Protein AF-A0A9P6NBK7-F1 (afdb_monomer_lite)

InterPro domains:
  IPR005341 Mitochondrial import inner membrane translocase subunit Tim16 [PTHR12388] (5-121)
  IPR036869 Chaperone J-domain superfamily [G3DSA:1.10.287.110] (55-122)

pLDDT: mean 79.28, std 14.17, range [44.91, 95.94]

Secondary structure (DSSP, 8-state):
--HHHHHHHHHHHHHHHHHHHHHHHHHHHHHHHHHHHHGGGS-HHHHHHHHHHT--HHHHHHHHT-----GGG-TTSHHHHHHHHHHHHHHHHHHHHHTTS-HHHHHHHHHHHHHHHHHHHHHS--

Structure (mmCIF, N/CA/C/O backbone):
data_AF-A0A9P6NBK7-F1
#
_entry.id   AF-A0A9P6NBK7-F1
#
loop_
_atom_site.group_PDB
_atom_site.id
_atom_site.type_symbol
_atom_site.label_atom_id
_atom_site.label_alt_id
_atom_site.label_comp_id
_atom_site.label_asym_id
_atom_site.label_entity_id
_atom_site.label_seq_id
_atom_site.pdbx_PDB_ins_code
_atom_site.Cartn_x
_atom_site.Cartn_y
_atom_site.Cartn_z
_atom_site.occupancy
_atom_site.B_iso_or_equiv
_atom_site.auth_seq_id
_atom_site.auth_comp_id
_atom_site.auth_asym_id
_atom_site.auth_atom_id
_atom_site.pdbx_PDB_model_num
ATOM 1 N N . GLN A 1 1 ? 7.220 -49.229 -24.534 1.00 53.00 1 GLN A N 1
ATOM 2 C CA . GLN A 1 1 ? 6.200 -48.485 -23.762 1.00 53.00 1 GLN A CA 1
ATOM 3 C C . GLN A 1 1 ? 5.705 -47.338 -24.637 1.00 53.00 1 GLN A C 1
ATOM 5 O O . GLN A 1 1 ? 6.528 -46.605 -25.165 1.00 53.00 1 GLN A O 1
ATOM 10 N N . SER A 1 2 ? 4.406 -47.259 -24.930 1.00 59.78 2 SER A N 1
ATOM 11 C CA . SER A 1 2 ? 3.874 -46.389 -25.989 1.00 59.78 2 SER A CA 1
ATOM 12 C C . SER A 1 2 ? 3.741 -44.923 -25.538 1.00 59.78 2 SER A C 1
ATOM 14 O O . SER A 1 2 ? 2.836 -44.597 -24.767 1.00 59.78 2 SER A O 1
ATOM 16 N N . LEU A 1 3 ? 4.593 -44.048 -26.086 1.00 71.25 3 LEU A N 1
ATOM 17 C CA . LEU A 1 3 ? 4.548 -42.573 -26.032 1.00 71.25 3 LEU A CA 1
ATOM 18 C C . LEU A 1 3 ? 3.145 -41.921 -26.010 1.00 71.25 3 LEU A C 1
ATOM 20 O O . LEU A 1 3 ? 2.929 -41.059 -25.157 1.00 71.25 3 LEU A O 1
ATOM 24 N N . PRO A 1 4 ? 2.164 -42.315 -26.853 1.00 75.31 4 PRO A N 1
ATOM 25 C CA . PRO A 1 4 ? 0.837 -41.683 -26.852 1.00 75.31 4 PRO A CA 1
ATOM 26 C C . PRO A 1 4 ? 0.099 -41.780 -25.509 1.00 75.31 4 PRO A C 1
ATOM 28 O O . PRO A 1 4 ? -0.651 -40.876 -25.146 1.00 75.31 4 PRO A O 1
ATOM 31 N N . ARG A 1 5 ? 0.350 -42.838 -24.728 1.00 75.69 5 ARG A N 1
ATOM 32 C CA . ARG A 1 5 ? -0.310 -43.052 -23.433 1.00 75.69 5 ARG A CA 1
ATOM 33 C C . ARG A 1 5 ? 0.210 -42.083 -22.369 1.00 75.69 5 ARG A C 1
ATOM 35 O O . ARG A 1 5 ? -0.578 -41.536 -21.607 1.00 75.69 5 ARG A O 1
ATOM 42 N N . ILE A 1 6 ? 1.512 -41.801 -22.392 1.00 79.25 6 ILE A N 1
ATOM 43 C CA . ILE A 1 6 ? 2.166 -40.853 -21.478 1.00 79.25 6 ILE A CA 1
ATOM 44 C C . ILE A 1 6 ? 1.689 -39.425 -21.770 1.00 79.25 6 ILE A C 1
ATOM 46 O O . ILE A 1 6 ? 1.333 -38.696 -20.849 1.00 79.25 6 ILE A O 1
ATOM 50 N N . ILE A 1 7 ? 1.591 -39.050 -23.050 1.00 81.56 7 ILE A N 1
ATOM 51 C CA . ILE A 1 7 ? 1.114 -37.721 -23.462 1.00 81.56 7 ILE A CA 1
ATOM 52 C C . ILE A 1 7 ? -0.332 -37.497 -23.004 1.00 81.56 7 ILE A C 1
ATOM 54 O O . ILE A 1 7 ? -0.628 -36.469 -22.397 1.00 81.56 7 ILE A O 1
ATOM 58 N N . SER A 1 8 ? -1.221 -38.477 -23.207 1.00 83.12 8 SER A N 1
ATOM 59 C CA . SER A 1 8 ? -2.608 -38.367 -22.729 1.00 83.12 8 SER A CA 1
ATOM 60 C C . SER A 1 8 ? -2.706 -38.207 -21.208 1.00 83.12 8 SER A C 1
ATOM 62 O O . SER A 1 8 ? -3.563 -37.477 -20.717 1.00 83.12 8 SER A O 1
ATOM 64 N N . GLN A 1 9 ? -1.791 -38.829 -20.462 1.00 76.56 9 GLN A N 1
ATOM 65 C CA . GLN A 1 9 ? -1.759 -38.767 -19.003 1.00 76.56 9 GLN A CA 1
ATOM 66 C C . GLN A 1 9 ? -1.322 -37.387 -18.502 1.00 76.56 9 GLN A C 1
ATOM 68 O O . GLN A 1 9 ? -1.943 -36.841 -17.594 1.00 76.56 9 GLN A O 1
ATOM 73 N N . VAL A 1 10 ? -0.302 -36.793 -19.128 1.00 83.81 10 VAL A N 1
ATOM 74 C CA . VAL A 1 10 ? 0.195 -35.452 -18.781 1.00 83.81 10 VAL A CA 1
ATOM 75 C C . VAL A 1 10 ? -0.845 -34.377 -19.092 1.00 83.81 10 VAL A C 1
ATOM 77 O O . VAL A 1 10 ? -1.057 -33.478 -18.282 1.00 83.81 10 VAL A O 1
ATOM 80 N N . VAL A 1 11 ? -1.543 -34.485 -20.224 1.00 85.44 11 VAL A N 1
ATOM 81 C CA . VAL A 1 11 ? -2.600 -33.530 -20.596 1.00 85.44 11 VAL A CA 1
ATOM 82 C C . VAL A 1 11 ? -3.789 -33.621 -19.636 1.00 85.44 11 VAL A C 1
ATOM 84 O O . VAL A 1 11 ? -4.287 -32.597 -19.159 1.00 85.44 11 VAL A O 1
ATOM 87 N N . PHE A 1 12 ? -4.223 -34.837 -19.294 1.00 83.31 12 PHE A N 1
ATOM 88 C CA . PHE A 1 12 ? -5.328 -35.036 -18.358 1.00 83.31 12 PHE A CA 1
ATOM 89 C C . PHE A 1 12 ? -4.983 -34.521 -16.954 1.00 83.31 12 PHE A C 1
ATOM 91 O O . PHE A 1 12 ? -5.762 -33.777 -16.363 1.00 83.31 12 PHE A O 1
ATOM 98 N N . LEU A 1 13 ? -3.785 -34.830 -16.452 1.00 79.06 13 LEU A N 1
ATOM 99 C CA . LEU A 1 13 ? -3.350 -34.387 -15.128 1.00 79.06 13 LEU A CA 1
ATOM 100 C C . LEU A 1 13 ? -3.105 -32.867 -15.075 1.00 79.06 13 LEU A C 1
ATOM 102 O O . LEU A 1 13 ? -3.515 -32.203 -14.125 1.00 79.06 13 LEU A O 1
ATOM 106 N N . GLY A 1 14 ? -2.506 -32.291 -16.121 1.00 76.38 14 GLY A N 1
ATOM 107 C CA . GLY A 1 14 ? -2.253 -30.851 -16.214 1.00 76.38 14 GLY A CA 1
ATOM 108 C C . GLY A 1 14 ? -3.536 -30.017 -16.280 1.00 76.38 14 GLY A C 1
ATOM 109 O O . GLY A 1 14 ? -3.649 -28.998 -15.597 1.00 76.38 14 GLY A O 1
ATOM 110 N N . SER A 1 15 ? -4.538 -30.468 -17.043 1.00 82.88 15 SER A N 1
ATOM 111 C CA . SER A 1 15 ? -5.819 -29.755 -17.181 1.00 82.88 15 SER A CA 1
ATOM 112 C C . SER A 1 15 ? -6.616 -29.669 -15.873 1.00 82.88 15 SER A C 1
ATOM 114 O O . SER A 1 15 ? -7.241 -28.641 -15.606 1.00 82.88 15 SER A O 1
ATOM 116 N N . GLN A 1 16 ? -6.547 -30.693 -15.014 1.00 80.25 16 GLN A N 1
ATOM 117 C CA . GLN A 1 16 ? -7.216 -30.683 -13.710 1.00 80.25 16 GLN A CA 1
ATOM 118 C C . GLN A 1 16 ? -6.615 -29.643 -12.755 1.00 80.25 16 GLN A C 1
ATOM 120 O O . GLN A 1 16 ? -7.366 -28.922 -12.094 1.00 80.25 16 GLN A O 1
ATOM 125 N N . ILE A 1 17 ? -5.284 -29.524 -12.713 1.00 81.62 17 ILE A N 1
ATOM 126 C CA . ILE A 1 17 ? -4.593 -28.529 -11.878 1.00 81.62 17 ILE A CA 1
ATOM 127 C C . ILE A 1 17 ? -4.907 -27.107 -12.365 1.00 81.62 17 ILE A C 1
ATOM 129 O O . ILE A 1 17 ? -5.308 -26.256 -11.569 1.00 81.62 17 ILE A O 1
ATOM 133 N N . LEU A 1 18 ? -4.785 -26.858 -13.674 1.00 83.94 18 LEU A N 1
ATOM 134 C CA . LEU A 1 18 ? -5.040 -25.541 -14.265 1.00 83.94 18 LEU A CA 1
ATOM 135 C C . LEU A 1 18 ? -6.498 -25.103 -14.052 1.00 83.94 18 LEU A C 1
ATOM 13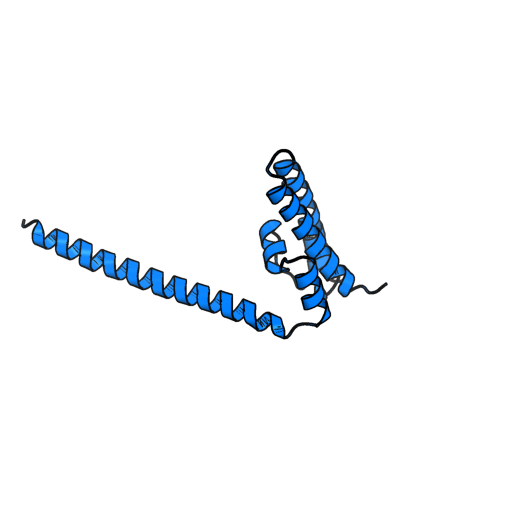7 O O . LEU A 1 18 ? -6.742 -23.987 -13.598 1.00 83.94 18 LEU A O 1
ATOM 141 N N . GLY A 1 19 ? -7.474 -25.987 -14.284 1.00 85.81 19 GLY A N 1
ATOM 142 C CA . GLY A 1 19 ? -8.893 -25.668 -14.100 1.00 85.81 19 GLY A CA 1
ATOM 143 C C . GLY A 1 19 ? -9.268 -25.302 -12.658 1.00 85.81 19 GLY A C 1
ATOM 144 O O . GLY A 1 19 ? -10.034 -24.363 -12.440 1.00 85.81 19 GLY A O 1
ATOM 145 N N . LYS A 1 20 ? -8.713 -25.998 -11.656 1.00 81.88 20 LYS A N 1
ATOM 146 C CA . LYS A 1 20 ? -8.973 -25.691 -10.237 1.00 81.88 20 LYS A CA 1
ATOM 147 C C . LYS A 1 20 ? -8.368 -24.351 -9.819 1.00 81.88 20 LYS A C 1
ATOM 149 O O . LYS A 1 20 ? -9.054 -23.573 -9.157 1.00 81.88 20 LYS A O 1
ATOM 154 N N . ALA A 1 21 ? -7.155 -24.045 -10.279 1.00 82.12 21 ALA A N 1
ATOM 155 C CA . ALA A 1 21 ? -6.491 -22.777 -9.990 1.00 82.12 21 ALA A CA 1
ATOM 156 C C . ALA A 1 21 ? -7.263 -21.567 -10.550 1.00 82.12 21 ALA A C 1
ATOM 158 O O . ALA A 1 21 ? -7.449 -20.580 -9.840 1.00 82.12 21 ALA A O 1
ATOM 159 N N . PHE A 1 22 ? -7.786 -21.647 -11.781 1.00 85.06 22 PHE A N 1
ATOM 160 C CA . PHE A 1 22 ? -8.590 -20.559 -12.357 1.00 85.06 22 PHE A CA 1
ATOM 161 C C . PHE A 1 22 ? -9.894 -20.308 -11.589 1.00 85.06 22 PHE A C 1
ATOM 163 O O . PHE A 1 22 ? -10.267 -19.155 -11.385 1.00 85.06 22 PHE A O 1
ATOM 170 N N . VAL A 1 23 ? -10.577 -21.358 -11.123 1.00 85.81 23 VAL A N 1
ATOM 171 C CA . VAL A 1 23 ? -11.811 -21.217 -10.328 1.00 85.81 23 VAL A CA 1
ATOM 172 C C . VAL A 1 23 ? -11.524 -20.602 -8.959 1.00 85.81 23 VAL A C 1
ATOM 174 O O . VAL A 1 23 ? -12.275 -19.743 -8.496 1.00 85.81 23 VAL A O 1
ATOM 177 N N . GLU A 1 24 ? -10.437 -21.008 -8.304 1.00 82.75 24 GLU A N 1
ATOM 178 C CA . GLU A 1 24 ? -10.036 -20.425 -7.023 1.00 82.75 24 GLU A CA 1
ATOM 179 C C . GLU A 1 24 ? -9.613 -18.965 -7.165 1.00 82.75 24 GLU A C 1
ATOM 181 O O . GLU A 1 24 ? -10.066 -18.136 -6.376 1.00 82.75 24 GLU A O 1
ATOM 186 N N . ALA A 1 25 ? -8.841 -18.636 -8.202 1.00 74.38 25 ALA A N 1
ATOM 187 C CA . ALA A 1 25 ? -8.464 -17.265 -8.523 1.00 74.38 25 ALA A CA 1
ATOM 188 C C . ALA A 1 25 ? -9.690 -16.405 -8.864 1.00 74.38 25 ALA A C 1
ATOM 190 O O . ALA A 1 25 ? -9.818 -15.295 -8.355 1.00 74.38 25 ALA A O 1
ATOM 191 N N . TYR A 1 26 ? -10.642 -16.923 -9.649 1.00 79.56 26 TYR A N 1
ATOM 192 C CA . TYR A 1 26 ? -11.891 -16.219 -9.949 1.00 79.56 26 TYR A CA 1
ATOM 193 C C . TYR A 1 26 ? -12.723 -15.982 -8.684 1.00 79.56 26 TYR A C 1
ATOM 195 O O . TYR A 1 26 ? -13.208 -14.877 -8.455 1.00 79.56 26 TYR A O 1
ATOM 203 N N . LYS A 1 27 ? -12.839 -16.987 -7.807 1.00 80.12 27 LYS A N 1
ATOM 204 C CA . LYS A 1 27 ? -13.519 -16.844 -6.513 1.00 80.12 27 LYS A CA 1
ATOM 205 C C . LYS A 1 27 ? -12.808 -15.830 -5.612 1.00 80.12 27 LYS A C 1
ATOM 207 O O . LYS A 1 27 ? -13.476 -15.068 -4.920 1.00 80.12 27 LYS A O 1
ATOM 212 N N . GLN A 1 28 ? -11.477 -15.800 -5.607 1.00 73.81 28 GLN A N 1
ATOM 213 C CA . GLN A 1 28 ? -10.701 -14.799 -4.870 1.00 73.81 28 GLN A CA 1
ATOM 214 C C . GLN A 1 28 ? -10.906 -13.390 -5.442 1.00 73.81 28 GLN A C 1
ATOM 216 O O . GLN A 1 28 ? -11.175 -12.468 -4.675 1.00 73.81 28 GLN A O 1
ATOM 221 N N . ALA A 1 29 ? -10.886 -13.232 -6.767 1.00 67.94 29 ALA A N 1
ATOM 222 C CA . AL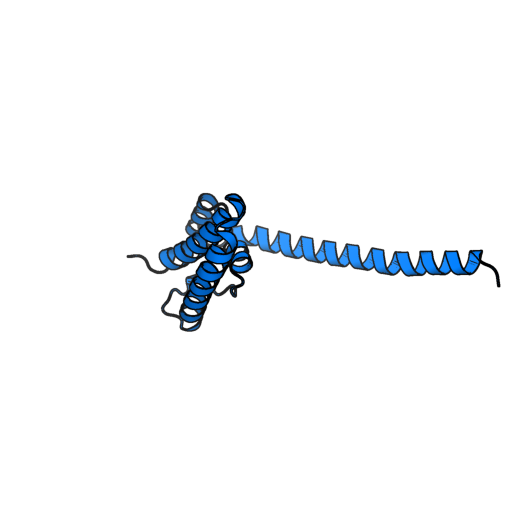A A 1 29 ? -11.154 -11.962 -7.437 1.00 67.94 29 ALA A CA 1
ATOM 223 C C . ALA A 1 29 ? -12.581 -11.462 -7.162 1.00 67.94 29 ALA A C 1
ATOM 225 O O . ALA A 1 29 ? -12.758 -10.298 -6.812 1.00 67.94 29 ALA A O 1
ATOM 226 N N . ALA A 1 30 ? -13.579 -12.349 -7.223 1.00 68.44 30 ALA A N 1
ATOM 227 C CA . ALA A 1 30 ? -14.969 -12.031 -6.911 1.00 68.44 30 ALA A CA 1
ATOM 228 C C . ALA A 1 30 ? -15.145 -11.610 -5.443 1.00 68.44 30 ALA A C 1
ATOM 230 O O . ALA A 1 30 ? -15.823 -10.629 -5.153 1.00 68.44 30 ALA A O 1
ATOM 231 N N . ARG A 1 31 ? -14.497 -12.302 -4.495 1.00 64.31 31 ARG A N 1
ATOM 232 C CA . ARG A 1 31 ? -14.510 -11.907 -3.074 1.00 64.31 31 ARG A CA 1
ATOM 233 C C . ARG A 1 31 ? -13.857 -10.543 -2.859 1.00 64.31 31 ARG A C 1
ATOM 235 O O . ARG A 1 31 ? -14.387 -9.743 -2.094 1.00 64.31 31 ARG A O 1
ATOM 242 N N . ASN A 1 32 ? -12.762 -10.261 -3.561 1.00 62.84 32 ASN A N 1
ATOM 243 C CA . ASN A 1 32 ? -12.090 -8.967 -3.503 1.00 62.84 32 ASN A CA 1
ATOM 244 C C . ASN A 1 32 ? -12.949 -7.840 -4.111 1.00 62.84 32 ASN A C 1
ATOM 246 O O . ASN A 1 32 ? -13.043 -6.758 -3.539 1.00 62.84 32 ASN A O 1
ATOM 250 N N . SER A 1 33 ? -13.652 -8.095 -5.221 1.00 57.47 33 SER A N 1
ATOM 251 C CA . SER A 1 33 ? -14.570 -7.113 -5.815 1.00 57.47 33 SER A CA 1
ATOM 252 C C . SER A 1 33 ? -15.824 -6.873 -4.971 1.00 57.47 33 SER A C 1
ATOM 254 O O . SER A 1 33 ? -16.300 -5.745 -4.880 1.00 57.47 33 SER A O 1
ATOM 256 N N . SER A 1 34 ? -16.356 -7.903 -4.308 1.00 53.38 34 SER A N 1
ATOM 257 C CA . SER A 1 34 ? -17.505 -7.752 -3.405 1.00 53.38 34 SER A CA 1
ATOM 258 C C . SER A 1 34 ? -17.134 -6.973 -2.141 1.00 53.38 34 SER A C 1
ATOM 260 O O . SER A 1 34 ? -17.930 -6.167 -1.657 1.00 53.38 34 SER A O 1
ATOM 262 N N . ALA A 1 35 ? -15.908 -7.156 -1.639 1.00 50.66 35 ALA A N 1
ATOM 263 C CA . ALA A 1 35 ? -15.359 -6.328 -0.570 1.00 50.66 35 ALA A CA 1
ATOM 264 C C . ALA A 1 35 ? -15.214 -4.867 -1.027 1.00 50.66 35 ALA A C 1
ATOM 266 O O . ALA A 1 35 ? -15.624 -3.972 -0.296 1.00 50.66 35 ALA A O 1
ATOM 267 N N . ALA A 1 36 ? -14.757 -4.624 -2.264 1.00 49.91 36 ALA A N 1
ATOM 268 C CA . ALA A 1 36 ? -14.662 -3.282 -2.846 1.00 49.91 36 ALA A CA 1
ATOM 269 C C . ALA A 1 36 ? -16.028 -2.562 -2.955 1.00 49.91 36 ALA A C 1
ATOM 271 O O . ALA A 1 36 ? -16.111 -1.368 -2.680 1.00 49.91 36 ALA A O 1
ATOM 272 N N . ASN A 1 37 ? -17.112 -3.281 -3.274 1.00 47.22 37 ASN A N 1
ATOM 273 C CA . ASN A 1 37 ? -18.464 -2.704 -3.349 1.00 47.22 37 ASN A CA 1
ATOM 274 C C . ASN A 1 37 ? -19.162 -2.543 -1.987 1.00 47.22 37 ASN A C 1
ATOM 276 O O . ASN A 1 37 ? -20.150 -1.817 -1.894 1.00 47.22 37 ASN A O 1
ATOM 280 N N . THR A 1 38 ? -18.662 -3.179 -0.924 1.00 44.91 38 THR A N 1
ATOM 281 C CA . THR A 1 38 ? -19.212 -3.009 0.435 1.00 44.91 38 THR A CA 1
ATOM 282 C C . THR A 1 38 ? -18.709 -1.719 1.105 1.00 44.91 38 THR A C 1
ATOM 284 O O . THR A 1 38 ? -19.305 -1.247 2.069 1.00 44.91 38 THR A O 1
ATOM 287 N N . PHE A 1 39 ? -17.692 -1.057 0.539 1.00 47.69 39 PHE A N 1
ATOM 288 C CA . PHE A 1 39 ? -17.248 0.274 0.981 1.00 47.69 39 PHE A CA 1
ATOM 289 C C . PHE A 1 39 ? -18.251 1.406 0.683 1.00 47.69 39 PHE A C 1
ATOM 291 O O . PHE A 1 39 ? -18.049 2.527 1.140 1.00 47.69 39 PHE A O 1
ATOM 298 N N . ASN A 1 40 ? -19.360 1.142 -0.018 1.00 45.34 40 ASN A N 1
ATOM 299 C CA . ASN A 1 40 ? -20.399 2.145 -0.288 1.00 45.34 40 ASN A CA 1
ATOM 300 C C . ASN A 1 40 ? -21.301 2.482 0.922 1.00 45.34 40 ASN A C 1
ATOM 302 O O . ASN A 1 40 ? -22.217 3.288 0.774 1.00 45.34 40 ASN A O 1
ATOM 306 N N . GLY A 1 41 ? -21.070 1.880 2.096 1.00 46.03 41 GLY A N 1
ATOM 307 C CA . GLY A 1 41 ? -21.861 2.115 3.314 1.00 46.03 41 GLY A CA 1
ATOM 308 C C . GLY A 1 41 ? -21.133 2.817 4.466 1.00 46.03 41 GLY A C 1
ATOM 309 O O . GLY A 1 41 ? -21.779 3.141 5.459 1.00 46.03 41 GLY A O 1
ATOM 310 N N . VAL A 1 42 ? -19.820 3.060 4.369 1.00 48.62 42 VAL A N 1
ATOM 311 C CA . VAL A 1 42 ? -19.043 3.698 5.446 1.00 48.62 42 VAL A CA 1
ATOM 312 C C . VAL A 1 42 ? -18.800 5.159 5.096 1.00 48.62 42 VAL A C 1
ATOM 314 O O . VAL A 1 42 ? -17.943 5.480 4.282 1.00 48.62 42 VAL A O 1
ATOM 317 N N . ASP A 1 43 ? -19.576 6.020 5.745 1.00 53.81 43 ASP A N 1
ATOM 318 C CA . ASP A 1 43 ? -19.317 7.437 5.989 1.00 53.81 43 ASP A CA 1
ATOM 319 C C . ASP A 1 43 ? -19.048 8.319 4.749 1.00 53.81 43 ASP A C 1
ATOM 321 O O . ASP A 1 43 ? -18.022 8.227 4.071 1.00 53.81 43 ASP A O 1
ATOM 325 N N . SER A 1 44 ? -19.972 9.241 4.460 1.00 58.44 44 SER A N 1
ATOM 326 C CA . SER A 1 44 ? -19.903 10.160 3.310 1.00 58.44 44 SER A CA 1
ATOM 327 C C . SER A 1 44 ? -18.538 10.865 3.212 1.00 58.44 44 SER A C 1
ATOM 329 O O . SER A 1 44 ? -17.988 11.009 2.115 1.00 58.44 44 SER A O 1
ATOM 331 N N . SER A 1 45 ? -17.934 11.187 4.361 1.00 57.88 45 SER A N 1
ATOM 332 C CA . SER A 1 45 ? -16.599 11.781 4.487 1.00 57.88 45 SER A CA 1
ATOM 333 C C . SER A 1 45 ? -15.466 10.881 3.977 1.00 57.88 45 SER A C 1
ATOM 335 O O . SER A 1 45 ? -14.594 11.364 3.249 1.00 57.88 45 SER A O 1
ATOM 337 N N . SER A 1 46 ? -15.494 9.573 4.253 1.00 59.31 46 SER A N 1
ATOM 338 C CA . SER A 1 46 ? -14.469 8.626 3.779 1.00 59.31 46 SER A CA 1
ATOM 339 C C . SER A 1 46 ? -14.504 8.480 2.247 1.00 59.31 46 SER A C 1
ATOM 341 O O . SER A 1 46 ? -13.460 8.410 1.580 1.00 59.31 46 SER A O 1
ATOM 343 N N . SER A 1 47 ? -15.708 8.543 1.658 1.00 60.47 47 SER A N 1
ATOM 344 C CA . SER A 1 47 ? -15.912 8.513 0.204 1.00 60.47 47 SER A CA 1
ATOM 345 C C . SER A 1 47 ? -15.379 9.781 -0.476 1.00 60.47 47 SER A C 1
ATOM 347 O O . SER A 1 47 ? -14.814 9.715 -1.572 1.00 60.47 47 SER A O 1
ATOM 349 N N . LEU A 1 48 ? -15.498 10.942 0.184 1.00 66.06 48 LEU A N 1
ATOM 350 C CA . LEU A 1 48 ? -14.979 12.218 -0.310 1.00 66.06 48 LEU A CA 1
ATOM 351 C C . LEU A 1 48 ? -13.451 12.250 -0.277 1.00 66.06 48 LEU A C 1
ATOM 353 O O . LEU A 1 48 ? -12.838 12.691 -1.250 1.00 66.06 48 LEU A O 1
ATOM 357 N N . ILE A 1 49 ? -12.824 11.743 0.788 1.00 68.25 49 ILE A N 1
ATOM 358 C CA . ILE A 1 49 ? -11.359 11.644 0.870 1.00 68.25 49 ILE A CA 1
ATOM 359 C C . ILE A 1 49 ? -10.828 10.658 -0.162 1.00 68.25 49 ILE A C 1
ATOM 361 O O . ILE A 1 49 ? -9.893 10.980 -0.890 1.00 68.25 49 ILE A O 1
ATOM 365 N N . THR A 1 50 ? -11.463 9.498 -0.309 1.00 70.25 50 THR A N 1
ATOM 366 C CA . THR A 1 50 ? -11.074 8.511 -1.325 1.00 70.25 50 THR A CA 1
ATOM 367 C C . THR A 1 50 ? -11.194 9.092 -2.739 1.00 70.25 50 THR A C 1
ATOM 369 O O . THR A 1 50 ? -10.326 8.859 -3.580 1.00 70.25 50 THR A O 1
ATOM 372 N N . ARG A 1 51 ? -12.199 9.941 -3.000 1.00 70.12 51 ARG A N 1
ATOM 373 C CA . ARG A 1 51 ? -12.346 10.663 -4.275 1.00 70.12 51 ARG A CA 1
ATOM 374 C C . ARG A 1 51 ? -11.280 11.749 -4.476 1.00 70.12 51 ARG A C 1
ATOM 376 O O . ARG A 1 51 ? -10.799 11.912 -5.597 1.00 70.12 51 ARG A O 1
ATOM 383 N N . LYS A 1 52 ? -10.895 12.468 -3.413 1.00 73.94 52 LYS A N 1
ATOM 384 C CA . LYS A 1 52 ? -9.828 13.488 -3.434 1.00 73.94 52 LYS A CA 1
ATOM 385 C C . LYS A 1 52 ? -8.451 12.865 -3.661 1.00 73.94 52 LYS A C 1
ATOM 387 O O . LYS A 1 52 ? -7.704 13.326 -4.519 1.00 73.94 52 LYS A O 1
ATOM 392 N N . HIS A 1 53 ? -8.146 11.791 -2.942 1.00 74.88 53 HIS A N 1
ATOM 393 C CA . HIS A 1 53 ? -6.844 11.129 -2.993 1.00 74.88 53 HIS A CA 1
ATOM 394 C C . HIS A 1 53 ? -6.704 10.126 -4.136 1.00 74.88 53 HIS A C 1
ATOM 396 O O . HIS A 1 53 ? -5.587 9.756 -4.502 1.00 74.88 53 HIS A O 1
ATOM 402 N N . ARG A 1 54 ? -7.835 9.691 -4.711 1.00 82.62 54 ARG A N 1
ATOM 403 C CA . ARG A 1 54 ? -7.928 8.606 -5.703 1.00 82.62 54 ARG A CA 1
ATOM 404 C C . ARG A 1 54 ? -7.168 7.348 -5.256 1.00 82.62 54 ARG A C 1
ATOM 406 O O . ARG A 1 54 ? -6.502 6.709 -6.067 1.00 82.62 54 ARG A O 1
ATOM 413 N N . MET A 1 55 ? -7.229 7.055 -3.958 1.00 84.50 55 MET A N 1
ATOM 414 C CA . MET A 1 55 ? -6.519 5.964 -3.289 1.00 84.50 55 MET A CA 1
ATOM 415 C C . MET 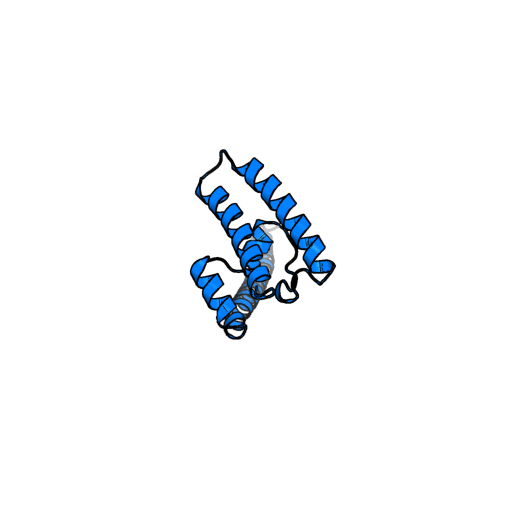A 1 55 ? -7.350 5.497 -2.091 1.00 84.50 55 MET A C 1
ATOM 417 O O . MET A 1 55 ? -7.843 6.328 -1.319 1.00 84.50 55 MET A O 1
ATOM 421 N N . SER A 1 56 ? -7.529 4.183 -1.949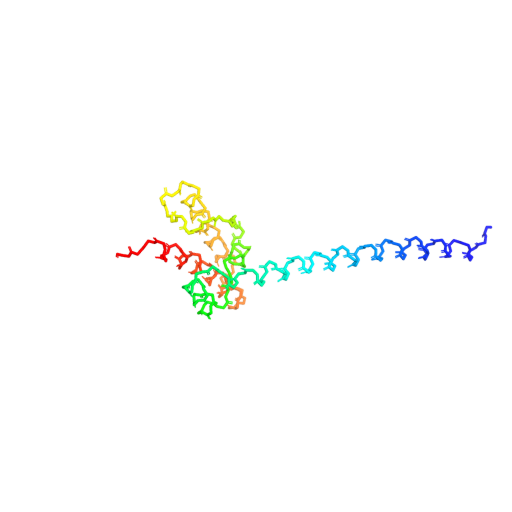 1.00 87.88 56 SER A N 1
ATOM 422 C CA . SER A 1 56 ? -8.226 3.594 -0.799 1.00 87.88 56 SER A CA 1
ATOM 423 C C . SER A 1 56 ? -7.296 3.487 0.417 1.00 87.88 56 SER A C 1
ATOM 425 O O . SER A 1 56 ? -6.073 3.506 0.277 1.00 87.88 56 SER A O 1
ATOM 427 N N . VAL A 1 57 ? -7.865 3.365 1.623 1.00 87.44 57 VAL A N 1
ATOM 428 C CA . VAL A 1 57 ? -7.074 3.117 2.849 1.00 87.44 57 VAL A CA 1
ATOM 429 C C . VAL A 1 57 ? -6.299 1.807 2.730 1.00 87.44 57 VAL A C 1
ATOM 431 O O . VAL A 1 57 ? -5.136 1.742 3.111 1.00 87.44 57 VAL A O 1
ATOM 434 N N . ASP A 1 58 ? -6.924 0.786 2.145 1.00 87.94 58 ASP A N 1
ATOM 435 C CA . ASP A 1 58 ? -6.304 -0.522 1.966 1.00 87.94 58 ASP A CA 1
ATOM 436 C C . ASP A 1 58 ? -5.110 -0.467 0.997 1.00 87.94 58 ASP A C 1
ATOM 438 O O . ASP A 1 58 ? -4.036 -0.968 1.320 1.00 87.94 58 ASP A O 1
ATOM 442 N N . GLU A 1 59 ? -5.241 0.244 -0.134 1.00 88.12 59 GLU A N 1
ATOM 443 C CA . GLU A 1 59 ? -4.125 0.477 -1.065 1.00 88.12 59 GLU A CA 1
ATOM 444 C C . GLU A 1 59 ? -2.977 1.220 -0.364 1.00 88.12 59 GLU A C 1
ATOM 446 O O . GLU A 1 59 ? -1.814 0.846 -0.511 1.00 88.12 59 GLU A O 1
ATOM 451 N N . ALA A 1 60 ? -3.288 2.238 0.442 1.00 91.69 60 ALA A N 1
ATOM 452 C CA . ALA A 1 60 ? -2.281 2.984 1.192 1.00 91.69 60 ALA A CA 1
ATOM 453 C C . ALA A 1 60 ? -1.542 2.105 2.219 1.00 91.69 60 ALA A C 1
ATOM 455 O O . ALA A 1 60 ? -0.315 2.187 2.329 1.00 91.69 60 ALA A O 1
ATOM 456 N N . CYS A 1 61 ? -2.266 1.228 2.922 1.00 91.56 61 CYS A N 1
ATOM 457 C CA . CYS A 1 61 ? -1.680 0.283 3.873 1.00 91.56 61 CYS A CA 1
ATOM 458 C C . CYS A 1 61 ? -0.752 -0.716 3.177 1.00 91.56 61 CYS A C 1
ATOM 460 O O . CYS A 1 61 ? 0.349 -0.978 3.663 1.00 91.56 61 CYS A O 1
ATOM 462 N N . GLN A 1 62 ? -1.156 -1.222 2.010 1.00 92.12 62 GLN A N 1
ATOM 463 C CA . GLN A 1 62 ? -0.334 -2.128 1.210 1.00 92.12 62 GLN A CA 1
ATOM 464 C C . GLN A 1 62 ? 0.936 -1.443 0.686 1.00 92.12 62 GLN A C 1
ATOM 466 O O . GLN A 1 62 ? 2.017 -2.019 0.783 1.00 92.12 62 GLN A O 1
ATOM 471 N N . ILE A 1 63 ? 0.841 -0.201 0.190 1.00 92.56 63 ILE A N 1
ATOM 472 C CA . ILE A 1 63 ? 2.002 0.565 -0.302 1.00 92.56 63 ILE A CA 1
ATOM 473 C C . ILE A 1 63 ? 3.043 0.771 0.806 1.00 92.56 63 ILE A C 1
ATOM 475 O O . ILE A 1 63 ? 4.241 0.631 0.558 1.00 92.56 63 ILE A O 1
ATOM 479 N N . LEU A 1 64 ? 2.604 1.100 2.024 1.00 92.56 64 LEU A N 1
ATOM 480 C CA . LEU A 1 64 ? 3.499 1.347 3.160 1.00 92.56 64 LEU A CA 1
ATOM 481 C C . LEU A 1 64 ? 3.825 0.078 3.962 1.00 92.56 64 LEU A C 1
ATOM 483 O O . LEU A 1 64 ? 4.616 0.139 4.902 1.00 92.56 64 LEU A O 1
ATOM 487 N N . ASN A 1 65 ? 3.278 -1.075 3.564 1.00 92.12 65 ASN A N 1
ATOM 488 C CA . ASN A 1 65 ? 3.420 -2.359 4.248 1.00 92.12 65 ASN A CA 1
ATOM 489 C C . ASN A 1 65 ? 3.108 -2.262 5.754 1.00 92.12 65 ASN A C 1
ATOM 491 O O . ASN A 1 65 ? 3.878 -2.725 6.599 1.00 92.12 65 ASN A O 1
ATOM 495 N N . VAL A 1 66 ? 1.984 -1.623 6.073 1.00 90.81 66 VAL A N 1
ATOM 496 C CA . VAL A 1 66 ? 1.446 -1.492 7.432 1.00 90.81 66 VAL A CA 1
ATOM 497 C C . VAL A 1 66 ? 0.142 -2.264 7.558 1.00 90.81 66 VAL A C 1
ATOM 499 O O . VAL A 1 66 ? -0.542 -2.527 6.565 1.00 90.81 66 VAL A O 1
ATOM 502 N N . LYS A 1 67 ? -0.210 -2.654 8.783 1.00 87.69 67 LYS A N 1
ATOM 503 C CA . LYS A 1 67 ? -1.469 -3.360 9.021 1.00 87.69 67 LYS A CA 1
ATOM 504 C C . LYS A 1 67 ? -2.641 -2.399 8.855 1.00 87.69 67 LYS A C 1
ATOM 506 O O . LYS A 1 67 ? -2.604 -1.270 9.337 1.00 87.69 67 LYS A O 1
ATOM 511 N N . ASN A 1 68 ? -3.693 -2.879 8.195 1.00 82.75 68 ASN A N 1
ATOM 512 C CA . ASN A 1 68 ? -4.959 -2.165 8.112 1.00 82.75 68 ASN A CA 1
ATOM 513 C C . ASN A 1 68 ? -5.651 -2.254 9.481 1.00 82.75 68 ASN A C 1
ATOM 515 O O . ASN A 1 68 ? -6.268 -3.266 9.817 1.00 82.75 68 ASN A O 1
ATOM 519 N N . VAL A 1 69 ? -5.446 -1.226 10.301 1.00 81.56 69 VAL A N 1
ATOM 520 C CA . VAL A 1 69 ? -6.097 -1.053 11.602 1.00 81.56 69 VAL A CA 1
ATOM 521 C C . VAL A 1 69 ? -7.293 -0.113 11.449 1.00 81.56 69 VAL A C 1
ATOM 523 O O . VAL A 1 69 ? -7.324 0.680 10.505 1.00 81.56 69 VAL A O 1
ATOM 526 N N . PRO A 1 70 ? -8.287 -0.159 12.352 1.00 78.19 70 PRO A N 1
ATOM 527 C CA . PRO A 1 70 ? -9.359 0.828 12.366 1.00 78.19 70 PRO A CA 1
ATOM 528 C C . PRO A 1 70 ? -8.802 2.211 12.739 1.00 78.19 70 PRO A C 1
ATOM 530 O O . PRO A 1 70 ? -8.882 2.649 13.880 1.00 78.19 70 PRO A O 1
ATOM 533 N N . PHE A 1 71 ? -8.255 2.932 11.754 1.00 77.62 71 PHE A N 1
ATOM 534 C CA . PHE A 1 71 ? -7.760 4.306 11.919 1.00 77.62 71 PHE A CA 1
ATOM 535 C C . PHE A 1 71 ? -8.868 5.264 12.385 1.00 77.62 71 PHE A C 1
ATOM 537 O O . PHE A 1 71 ? -8.571 6.320 12.937 1.00 77.62 71 PHE A O 1
ATOM 544 N N . GLN A 1 72 ? -10.130 4.844 12.227 1.00 69.88 72 GLN A N 1
ATOM 545 C CA . GLN A 1 72 ? -11.339 5.488 12.737 1.00 69.88 72 GLN A CA 1
ATOM 546 C C . GLN A 1 72 ? -11.407 5.599 14.267 1.00 69.88 72 GLN A C 1
ATOM 548 O O . GLN A 1 72 ? -12.172 6.412 14.770 1.00 69.88 72 GLN A O 1
ATOM 553 N N . SER A 1 73 ? -10.623 4.815 15.012 1.00 67.12 73 SER A N 1
ATOM 554 C CA . SER A 1 73 ? -10.543 4.935 16.473 1.00 67.12 73 SER A CA 1
ATOM 555 C C . SER A 1 73 ? -9.622 6.068 16.940 1.00 67.12 73 SER A C 1
ATOM 557 O O . SER A 1 73 ? -9.591 6.406 18.123 1.00 67.12 73 SER A O 1
ATOM 559 N N . GLY A 1 74 ? -8.869 6.676 16.017 1.00 69.12 74 GLY A N 1
ATOM 560 C CA . GLY A 1 74 ? -7.983 7.794 16.312 1.00 69.12 74 GLY A CA 1
ATOM 561 C C . GLY A 1 74 ? -6.724 7.388 17.091 1.00 69.12 74 GLY A C 1
ATOM 562 O O . GLY A 1 74 ? -6.506 6.214 17.391 1.00 69.12 74 GLY A O 1
ATOM 563 N N . PRO A 1 75 ? -5.853 8.357 17.419 1.00 69.12 75 PRO A N 1
ATOM 564 C CA . PRO A 1 75 ? -4.575 8.101 18.086 1.00 69.12 75 PRO A CA 1
ATOM 565 C C . PRO A 1 75 ? -4.717 7.729 19.572 1.00 69.12 75 PRO A C 1
ATOM 567 O O . PRO A 1 75 ? -3.715 7.439 20.221 1.00 69.12 75 PRO A O 1
ATOM 570 N N . THR A 1 76 ? -5.937 7.751 20.116 1.00 70.81 76 THR A N 1
ATOM 571 C CA . THR A 1 76 ? -6.241 7.356 21.498 1.00 70.81 76 THR A CA 1
ATOM 572 C C . THR A 1 76 ? -6.034 5.857 21.718 1.00 70.81 76 THR A C 1
ATOM 574 O O . THR A 1 76 ? -5.681 5.447 22.823 1.00 70.81 76 THR A O 1
ATOM 577 N N . ASP A 1 77 ? -6.187 5.049 20.665 1.00 76.31 77 ASP A N 1
ATOM 578 C CA . ASP A 1 77 ? -5.925 3.617 20.732 1.00 76.31 77 ASP A CA 1
ATOM 579 C C . ASP A 1 77 ? -4.414 3.318 20.637 1.00 76.31 77 ASP A C 1
ATOM 581 O O . ASP A 1 77 ? -3.736 3.763 19.699 1.00 76.31 77 ASP A O 1
ATOM 585 N N . PRO A 1 78 ? -3.860 2.492 21.549 1.00 77.75 78 PRO A N 1
ATOM 586 C CA . PRO A 1 78 ? -2.436 2.151 21.547 1.00 77.75 78 PRO A CA 1
ATOM 587 C C . PRO A 1 78 ? -2.025 1.418 20.262 1.00 77.75 78 PRO A C 1
ATOM 589 O O . PRO A 1 78 ? -0.948 1.648 19.728 1.00 77.75 78 PRO A O 1
ATOM 592 N N . VAL A 1 79 ? -2.923 0.608 19.698 1.00 81.31 79 VAL A N 1
ATOM 593 C CA . VAL A 1 79 ? -2.684 -0.120 18.444 1.00 81.31 79 VAL A CA 1
ATOM 594 C C . VAL A 1 79 ? -2.565 0.834 17.248 1.00 81.31 79 VAL A C 1
ATOM 596 O O . VAL A 1 79 ? -1.722 0.634 16.376 1.00 81.31 79 VAL A O 1
ATOM 599 N N . VAL A 1 80 ? -3.386 1.889 17.204 1.00 82.50 80 VAL A N 1
ATOM 600 C CA . VAL A 1 80 ? -3.362 2.872 16.110 1.00 82.50 80 VAL A CA 1
ATOM 601 C C . VAL A 1 80 ? -2.111 3.737 16.207 1.00 82.50 80 VAL A C 1
ATOM 603 O O . VAL A 1 80 ? -1.438 3.951 15.201 1.00 82.50 80 VAL A O 1
ATOM 606 N N . SER A 1 81 ? -1.755 4.199 17.407 1.00 82.19 81 SER A N 1
ATOM 607 C CA . SER A 1 81 ? -0.542 5.003 17.611 1.00 82.19 81 SER A CA 1
ATOM 608 C C . SER A 1 81 ? 0.743 4.248 17.244 1.00 82.19 81 SER A C 1
ATOM 610 O O . SER A 1 81 ? 1.592 4.811 16.546 1.00 82.19 81 SER A O 1
ATOM 612 N N . GLU A 1 82 ? 0.868 2.970 17.617 1.00 86.94 82 GLU A N 1
ATOM 613 C CA . GLU A 1 82 ? 1.995 2.126 17.202 1.00 86.94 82 GLU A CA 1
ATOM 614 C C . GLU A 1 82 ? 2.082 1.997 15.677 1.00 86.94 82 GLU A C 1
ATOM 616 O O . GLU A 1 82 ? 3.158 2.170 15.093 1.00 86.94 82 GLU A O 1
ATOM 621 N N . GLU A 1 83 ? 0.952 1.759 15.006 1.00 87.12 83 GLU A N 1
ATOM 622 C CA . GLU A 1 83 ? 0.956 1.621 13.551 1.00 87.12 83 GLU A CA 1
ATOM 623 C C . GLU A 1 83 ? 1.188 2.941 12.813 1.00 87.12 83 GLU A C 1
ATOM 625 O O . GLU A 1 83 ? 1.817 2.942 11.755 1.00 87.12 83 GLU A O 1
ATOM 630 N N . LEU A 1 84 ? 0.789 4.086 13.370 1.00 87.25 84 LEU A N 1
ATOM 631 C CA . LEU A 1 84 ? 1.146 5.394 12.812 1.00 87.25 84 LEU A CA 1
ATOM 632 C C . LEU A 1 84 ? 2.656 5.640 12.867 1.00 87.25 84 LEU A C 1
ATOM 634 O O . LEU A 1 84 ? 3.239 6.150 11.907 1.00 87.25 84 LEU A O 1
ATOM 638 N N . VAL A 1 85 ? 3.318 5.224 13.947 1.00 90.19 85 VAL A N 1
ATOM 639 C CA . VAL A 1 85 ? 4.782 5.290 14.044 1.00 90.19 85 VAL A CA 1
ATOM 640 C C . VAL A 1 85 ? 5.437 4.357 13.022 1.00 90.19 85 VAL A C 1
ATOM 642 O O . VAL A 1 85 ? 6.400 4.750 12.355 1.00 90.19 85 VAL A O 1
ATOM 645 N N . ASN A 1 86 ? 4.916 3.139 12.851 1.00 91.12 86 ASN A N 1
ATOM 646 C CA . ASN A 1 86 ? 5.406 2.209 11.830 1.00 91.12 86 ASN A CA 1
ATOM 647 C C . ASN A 1 86 ? 5.208 2.759 10.413 1.00 91.12 86 ASN A C 1
ATOM 649 O O . ASN A 1 86 ? 6.107 2.642 9.578 1.00 91.12 86 ASN A O 1
ATOM 653 N N . MET A 1 87 ? 4.073 3.411 10.163 1.00 92.44 87 MET A N 1
ATOM 654 C CA . MET A 1 87 ? 3.741 4.063 8.900 1.00 92.44 87 MET A CA 1
ATOM 655 C C . MET A 1 87 ? 4.733 5.175 8.556 1.00 92.44 87 MET A C 1
ATOM 657 O O . MET A 1 87 ? 5.246 5.198 7.437 1.00 92.44 87 MET A O 1
ATOM 661 N N . LEU A 1 88 ? 5.089 6.032 9.517 1.00 93.31 88 LEU A N 1
ATOM 662 C CA . LEU A 1 88 ? 6.093 7.081 9.313 1.00 93.31 88 LEU A CA 1
ATOM 663 C C . LEU A 1 88 ? 7.482 6.501 9.011 1.00 93.31 88 LEU A C 1
ATOM 665 O O . LEU A 1 88 ? 8.122 6.909 8.042 1.00 93.31 88 LEU A O 1
ATOM 669 N N . LYS A 1 89 ? 7.920 5.486 9.765 1.00 95.25 89 LYS A N 1
ATOM 670 C CA . LYS A 1 89 ? 9.200 4.798 9.510 1.00 95.25 89 LYS A CA 1
ATOM 671 C C . LYS A 1 89 ? 9.227 4.124 8.137 1.00 95.25 89 LYS A C 1
ATOM 673 O O . LYS A 1 89 ? 10.246 4.138 7.442 1.00 95.25 89 LYS A O 1
ATOM 678 N N . ALA A 1 90 ? 8.122 3.495 7.739 1.00 93.69 90 ALA A N 1
ATOM 679 C CA . ALA A 1 90 ? 7.997 2.871 6.429 1.00 93.69 90 ALA A CA 1
ATOM 680 C C . ALA A 1 90 ? 8.024 3.913 5.308 1.00 93.69 90 ALA A C 1
ATOM 682 O O . ALA A 1 90 ? 8.741 3.716 4.327 1.00 93.69 90 ALA A O 1
ATOM 683 N N . TYR A 1 91 ? 7.316 5.029 5.488 1.00 95.94 91 TYR A N 1
ATOM 684 C CA . TYR A 1 91 ? 7.336 6.161 4.573 1.00 95.94 91 TYR A CA 1
ATOM 685 C C . TYR A 1 91 ? 8.752 6.709 4.384 1.00 95.94 91 TYR A C 1
ATOM 687 O O . TYR A 1 91 ? 9.199 6.796 3.248 1.00 95.94 91 TYR A O 1
ATOM 695 N N . GLU A 1 92 ? 9.493 7.009 5.453 1.00 95.88 92 GLU A N 1
ATOM 696 C CA . GLU A 1 92 ? 10.858 7.550 5.350 1.00 95.88 92 GLU A CA 1
ATOM 697 C C . GLU A 1 92 ? 11.795 6.610 4.584 1.00 95.88 92 GLU A C 1
ATOM 699 O O . GLU A 1 92 ? 12.520 7.027 3.676 1.00 95.88 92 GLU A O 1
ATOM 704 N N . ARG A 1 93 ? 11.738 5.314 4.907 1.00 95.81 93 ARG A N 1
ATOM 705 C CA . ARG A 1 93 ? 12.516 4.275 4.227 1.00 95.81 93 ARG A CA 1
ATOM 706 C C . ARG A 1 93 ? 12.164 4.182 2.742 1.00 95.81 93 ARG A C 1
ATOM 708 O O . ARG A 1 93 ? 13.069 4.127 1.912 1.00 95.81 93 ARG A O 1
ATOM 715 N N . LEU A 1 94 ? 10.874 4.157 2.403 1.00 94.38 94 LEU A N 1
ATOM 716 C CA . LEU A 1 94 ? 10.408 4.060 1.018 1.00 94.38 94 LEU A CA 1
ATOM 717 C C . LEU A 1 94 ? 10.678 5.344 0.237 1.00 94.38 94 LEU A C 1
ATOM 719 O O . LEU A 1 94 ? 11.079 5.265 -0.918 1.00 94.38 94 LEU A O 1
ATOM 723 N N . TYR A 1 95 ? 10.512 6.510 0.853 1.00 95.44 95 TYR A N 1
ATOM 724 C CA . TYR A 1 95 ? 10.800 7.801 0.243 1.00 95.44 95 TYR A CA 1
ATOM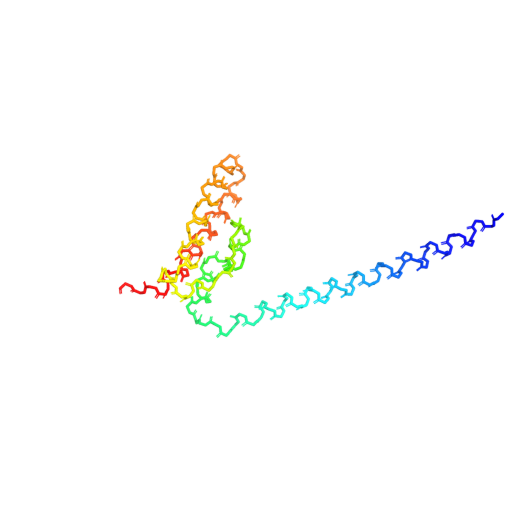 725 C C . TYR A 1 95 ? 12.279 7.893 -0.130 1.00 95.44 95 TYR A C 1
ATOM 727 O O . TYR A 1 95 ? 12.605 8.133 -1.289 1.00 95.44 95 TYR A O 1
ATOM 735 N N . LYS A 1 96 ? 13.176 7.578 0.814 1.00 95.81 96 LYS A N 1
ATOM 736 C CA . LYS A 1 96 ? 14.623 7.560 0.572 1.00 95.81 96 LYS A CA 1
ATOM 737 C C . LYS A 1 96 ? 15.025 6.538 -0.494 1.00 95.81 96 LYS A C 1
ATOM 739 O O . LYS A 1 96 ? 15.869 6.824 -1.335 1.00 95.81 96 LYS A O 1
ATOM 744 N N . ALA A 1 97 ? 14.417 5.352 -0.486 1.00 94.62 97 ALA A N 1
ATOM 745 C CA . ALA A 1 97 ? 14.680 4.335 -1.504 1.00 94.62 97 ALA A CA 1
ATOM 746 C C . ALA A 1 97 ? 14.196 4.753 -2.905 1.00 94.62 97 ALA A C 1
ATOM 748 O O . ALA A 1 97 ? 14.775 4.322 -3.900 1.00 94.62 97 ALA A O 1
ATOM 749 N N . ASN A 1 98 ? 13.150 5.584 -2.988 1.00 92.31 98 ASN A N 1
ATOM 750 C CA . ASN A 1 98 ? 12.515 5.977 -4.245 1.00 92.31 98 ASN A CA 1
ATOM 751 C C . ASN A 1 98 ? 12.854 7.402 -4.715 1.00 92.31 98 ASN A C 1
ATOM 753 O O . ASN A 1 98 ? 12.338 7.819 -5.752 1.00 92.31 98 ASN A O 1
ATOM 757 N N . GLU A 1 99 ? 13.726 8.126 -4.009 1.00 92.69 99 GLU A N 1
ATOM 758 C CA . GLU A 1 99 ? 14.067 9.532 -4.278 1.00 92.69 99 GLU A CA 1
ATOM 759 C C .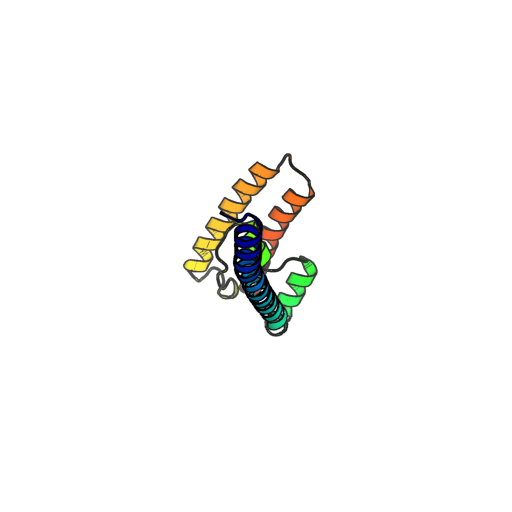 GLU A 1 99 ? 14.544 9.764 -5.721 1.00 92.69 99 GLU A C 1
ATOM 761 O O . GLU A 1 99 ? 14.121 10.714 -6.372 1.00 92.69 99 GLU A O 1
ATOM 766 N N . ASN A 1 100 ? 15.346 8.838 -6.254 1.00 92.00 100 ASN A N 1
ATOM 767 C CA . ASN A 1 100 ? 15.899 8.910 -7.613 1.00 92.00 100 ASN A CA 1
ATOM 768 C C . ASN A 1 100 ? 15.153 8.026 -8.627 1.00 92.00 100 ASN A C 1
ATOM 770 O O . ASN A 1 100 ? 15.668 7.738 -9.706 1.00 92.00 100 ASN A O 1
ATOM 774 N N . THR A 1 101 ? 13.969 7.528 -8.271 1.00 91.81 101 THR A N 1
ATOM 775 C CA . THR A 1 101 ? 13.172 6.660 -9.150 1.00 91.81 101 THR A CA 1
ATOM 776 C C . THR A 1 101 ? 12.191 7.486 -9.981 1.00 91.81 101 THR A C 1
ATOM 778 O O . THR A 1 101 ? 12.290 8.707 -10.091 1.00 91.81 101 THR A O 1
ATOM 781 N N . THR A 1 102 ? 11.206 6.831 -10.595 1.00 95.75 102 THR A N 1
ATOM 782 C CA . THR A 1 102 ? 10.139 7.547 -11.291 1.00 95.75 102 THR A CA 1
ATOM 783 C C . THR A 1 102 ? 9.338 8.421 -10.322 1.00 95.75 102 THR A C 1
ATOM 785 O O . THR A 1 102 ? 8.899 7.958 -9.266 1.00 95.75 102 THR A O 1
ATOM 788 N N . ILE A 1 103 ? 9.035 9.648 -10.750 1.00 93.69 103 ILE A N 1
ATOM 789 C CA . ILE A 1 103 ? 8.186 10.600 -10.013 1.00 93.69 103 ILE A CA 1
ATOM 790 C C . ILE A 1 103 ? 6.838 9.969 -9.634 1.00 93.69 103 ILE A C 1
ATOM 792 O O . ILE A 1 103 ? 6.278 10.284 -8.586 1.00 93.69 103 ILE A O 1
ATOM 796 N N . TYR A 1 104 ? 6.323 9.049 -10.458 1.00 93.19 104 TYR A N 1
ATOM 797 C CA . TYR A 1 104 ? 5.080 8.332 -10.184 1.00 93.19 104 TYR A CA 1
ATOM 798 C C . TYR A 1 104 ? 5.152 7.472 -8.913 1.00 93.19 104 TYR A C 1
ATOM 800 O O . TYR A 1 104 ? 4.260 7.569 -8.071 1.00 93.19 104 TYR A O 1
ATOM 808 N N . LEU A 1 105 ? 6.207 6.665 -8.750 1.00 93.44 105 LEU A N 1
ATOM 809 C CA . LEU A 1 105 ? 6.387 5.815 -7.567 1.00 93.44 105 LEU A CA 1
ATOM 810 C C . LEU A 1 105 ? 6.563 6.656 -6.304 1.00 93.44 105 LEU A C 1
ATOM 812 O O . LEU A 1 105 ? 5.882 6.417 -5.308 1.00 93.44 105 LEU A O 1
ATOM 816 N N . LEU A 1 106 ? 7.387 7.703 -6.376 1.00 93.56 106 LEU A N 1
ATOM 817 C CA . LEU A 1 106 ? 7.550 8.642 -5.270 1.00 93.56 106 LEU A CA 1
ATOM 818 C C . LEU A 1 106 ? 6.214 9.312 -4.904 1.00 93.56 106 LEU A C 1
ATOM 820 O O . LEU A 1 106 ? 5.823 9.339 -3.738 1.00 93.56 106 LEU A O 1
ATOM 824 N N . SER A 1 107 ? 5.454 9.759 -5.909 1.00 93.62 107 SER A N 1
ATOM 825 C CA . SER A 1 107 ? 4.122 10.347 -5.717 1.00 93.62 107 SER A CA 1
ATOM 826 C C . SER A 1 107 ? 3.132 9.365 -5.085 1.00 93.62 107 SER A C 1
ATOM 828 O O . SER A 1 107 ? 2.277 9.786 -4.309 1.00 93.62 107 SER A O 1
ATOM 830 N N . LYS A 1 108 ? 3.219 8.063 -5.393 1.00 94.00 108 LYS A N 1
ATOM 831 C CA . LYS A 1 108 ? 2.377 7.025 -4.776 1.00 94.00 108 LYS A CA 1
ATOM 832 C C . LYS A 1 108 ? 2.695 6.841 -3.294 1.00 94.00 108 LYS A C 1
ATOM 834 O O . LYS A 1 108 ? 1.762 6.766 -2.501 1.00 94.00 108 LYS A O 1
ATOM 839 N N . VAL A 1 109 ? 3.973 6.840 -2.919 1.00 94.69 109 VAL A N 1
ATOM 840 C CA . VAL A 1 109 ? 4.407 6.740 -1.514 1.00 94.69 109 VAL A CA 1
ATOM 841 C C . VAL A 1 109 ? 3.938 7.952 -0.703 1.00 94.69 109 VAL A C 1
ATOM 843 O O . VAL A 1 109 ? 3.373 7.787 0.377 1.00 94.69 109 VAL A O 1
ATOM 846 N N . VAL A 1 110 ? 4.093 9.164 -1.248 1.00 94.50 110 VAL A N 1
ATOM 847 C CA . VAL A 1 110 ? 3.610 10.402 -0.606 1.00 94.50 110 VAL A CA 1
ATOM 848 C C . VAL A 1 110 ? 2.093 10.376 -0.437 1.00 94.50 110 VAL A C 1
ATOM 850 O O . VAL A 1 110 ? 1.585 10.599 0.660 1.00 94.50 110 VAL A O 1
ATOM 853 N N . ARG A 1 111 ? 1.355 10.007 -1.491 1.00 93.75 111 ARG A N 1
ATOM 854 C CA . ARG A 1 111 ? -0.106 9.903 -1.410 1.00 93.75 111 ARG A CA 1
ATOM 855 C C . ARG A 1 111 ? -0.553 8.860 -0.387 1.00 93.75 111 ARG A C 1
ATOM 857 O O . ARG A 1 111 ? -1.502 9.126 0.340 1.00 93.75 111 ARG A O 1
ATOM 864 N N . ALA A 1 112 ? 0.110 7.712 -0.291 1.00 93.62 112 ALA A N 1
ATOM 865 C CA . ALA A 1 112 ? -0.253 6.692 0.692 1.00 93.62 112 ALA A CA 1
ATOM 866 C C . ALA A 1 112 ? -0.188 7.229 2.129 1.00 93.62 112 ALA A C 1
ATOM 868 O O . ALA A 1 112 ? -1.132 7.045 2.897 1.00 93.62 112 ALA A O 1
ATOM 869 N N . LYS A 1 113 ? 0.871 7.975 2.460 1.00 93.88 113 LYS A N 1
ATOM 870 C CA . LYS A 1 113 ? 1.009 8.632 3.765 1.00 93.88 113 LYS A CA 1
ATOM 871 C C . LYS A 1 113 ? -0.135 9.619 4.008 1.00 93.88 113 LYS A C 1
ATOM 873 O O . LYS A 1 113 ? -0.844 9.501 5.006 1.00 93.88 113 LYS A O 1
ATOM 878 N N . ASP A 1 114 ? -0.354 10.544 3.076 1.00 92.19 114 ASP A N 1
ATOM 879 C CA . ASP A 1 114 ? -1.382 11.580 3.217 1.00 92.19 114 ASP A CA 1
ATOM 880 C C . ASP A 1 114 ? -2.794 10.979 3.351 1.00 92.19 114 ASP A C 1
ATOM 882 O O . ASP A 1 114 ? -3.620 11.505 4.094 1.00 92.19 114 ASP A O 1
ATOM 886 N N . ARG A 1 115 ? -3.074 9.841 2.690 1.00 90.50 115 ARG A N 1
ATOM 887 C CA . ARG A 1 115 ? -4.370 9.151 2.790 1.00 90.50 115 ARG A CA 1
ATOM 888 C C . ARG A 1 115 ? -4.643 8.641 4.200 1.00 90.50 115 ARG A C 1
ATOM 890 O O . ARG A 1 115 ? -5.777 8.767 4.661 1.00 90.50 115 ARG A O 1
ATOM 897 N N . ILE A 1 116 ? -3.645 8.035 4.845 1.00 89.56 116 ILE A N 1
ATOM 898 C CA . ILE A 1 116 ? -3.772 7.501 6.207 1.00 89.56 116 ILE A CA 1
ATOM 899 C C . ILE A 1 116 ? -3.846 8.658 7.207 1.00 89.56 116 ILE A C 1
ATOM 901 O O . ILE A 1 116 ? -4.706 8.646 8.081 1.00 89.56 116 ILE A O 1
ATOM 905 N N . SER A 1 117 ? -3.023 9.701 7.040 1.00 89.00 117 SER A N 1
ATOM 906 C CA . SER A 1 117 ? -3.090 10.905 7.880 1.00 89.00 117 SER A CA 1
ATOM 907 C C . SER A 1 117 ? -4.460 11.588 7.820 1.00 89.00 117 SER A C 1
ATOM 909 O O . SER A 1 117 ? -4.993 11.967 8.859 1.00 89.00 117 SER A O 1
ATOM 911 N N . ALA A 1 118 ? -5.062 11.683 6.633 1.00 88.25 118 ALA A N 1
ATOM 912 C CA . ALA A 1 118 ? -6.389 12.266 6.465 1.00 88.25 118 ALA A CA 1
ATOM 913 C C . ALA A 1 118 ? -7.505 11.428 7.122 1.00 88.25 118 ALA A C 1
ATOM 915 O O . ALA A 1 118 ? -8.493 11.990 7.582 1.00 88.25 118 ALA A O 1
ATOM 916 N N . GLU A 1 119 ? -7.355 10.099 7.191 1.00 83.88 119 GLU A N 1
ATOM 917 C CA . GLU A 1 119 ? -8.309 9.233 7.904 1.00 83.88 119 GLU A CA 1
ATOM 918 C C . GLU A 1 119 ? -8.261 9.483 9.417 1.00 83.88 119 GLU A C 1
ATOM 920 O O . GLU A 1 119 ? -9.302 9.559 10.056 1.00 83.88 119 GLU A O 1
ATOM 925 N N . VAL A 1 120 ? -7.065 9.677 9.981 1.00 85.12 120 VAL A N 1
ATOM 926 C CA . VAL A 1 120 ? -6.895 10.002 11.407 1.00 85.12 120 VAL A CA 1
ATOM 927 C C . VAL A 1 120 ? -7.442 11.397 11.732 1.00 85.12 120 VAL A C 1
ATOM 929 O O . VAL A 1 120 ? -8.065 11.587 12.775 1.00 85.12 120 VAL A O 1
ATOM 932 N N . GLU A 1 121 ? -7.246 12.372 10.839 1.00 84.00 121 GLU A N 1
ATOM 933 C CA . GLU A 1 121 ? -7.754 13.739 11.018 1.00 84.00 121 GLU A CA 1
ATOM 934 C C . GLU A 1 121 ? -9.289 13.805 10.994 1.00 84.00 121 GLU A C 1
ATOM 936 O O . GLU A 1 121 ? -9.869 14.586 11.742 1.00 84.00 121 GLU A O 1
ATOM 941 N N . LEU A 1 122 ? -9.969 12.955 10.211 1.00 80.19 122 LEU A N 1
ATOM 942 C CA . LEU A 1 122 ? -11.437 12.868 10.253 1.00 80.19 122 LEU A CA 1
ATOM 943 C C . LEU A 1 122 ? -11.977 12.486 11.635 1.00 80.19 122 LEU A C 1
ATOM 945 O O . LEU A 1 122 ? -13.073 12.903 12.001 1.00 80.19 122 LEU A O 1
ATOM 949 N N . VAL A 1 123 ? -11.223 11.681 12.381 1.00 72.31 123 VAL A N 1
ATOM 950 C CA . VAL A 1 123 ? -11.626 11.154 13.691 1.00 72.31 123 VAL A CA 1
ATOM 951 C C . VAL A 1 123 ? -11.342 12.134 14.814 1.00 72.31 123 VAL A C 1
ATOM 953 O O . VAL A 1 123 ? -12.040 12.134 15.823 1.00 72.31 123 VAL A O 1
ATOM 956 N N . SER A 1 124 ? -10.301 12.950 14.656 1.00 61.50 124 SER A N 1
ATOM 957 C CA . SER A 1 124 ? -9.912 13.985 15.613 1.00 61.50 124 SER A CA 1
ATOM 958 C C . SER A 1 124 ? -10.320 15.360 15.076 1.00 61.50 124 SER A C 1
ATOM 960 O O . SER A 1 124 ? -9.447 16.107 14.625 1.00 61.50 124 SER A O 1
ATOM 962 N N . PRO A 1 125 ? -11.624 15.715 15.074 1.00 54.19 125 PRO A N 1
ATOM 963 C CA . PRO A 1 125 ? -12.029 17.063 14.714 1.00 54.19 125 PRO A CA 1
ATOM 964 C C . PRO A 1 125 ? -11.365 18.055 15.678 1.00 54.19 125 PRO A C 1
ATOM 966 O O . PRO A 1 125 ? -11.327 17.825 16.887 1.00 54.19 125 PRO A O 1
ATOM 969 N N . LYS A 1 126 ? -10.795 19.120 15.104 1.00 49.12 126 LYS A N 1
ATOM 970 C CA . LYS A 1 126 ? -10.194 20.248 15.829 1.00 49.12 126 LYS A CA 1
ATOM 971 C C . LYS A 1 126 ? -11.145 20.881 16.836 1.00 49.12 126 LYS A C 1
ATOM 973 O O . LYS A 1 126 ? -12.346 20.997 16.503 1.00 49.12 126 LYS A O 1
#

Sequence (126 aa):
QSLPRIISQVVFLGSQILGKAFVEAYKQAARNSSAANTFNGVDSSSSLITRKHRMSVDEACQILNVKNVPFQSGPTDPVVSEELVNMLKAYERLYKANENTTIYLLSKVVRAKDRISAEVELVSPK

Radius of gyration: 21.87 Å; chains: 1; bounding box: 38×69×48 Å

Foldseek 3Di:
DDPVVVVVVCVVVVVVVVVVVVVVVVVVVVVVVVVVVVVVPPDPQQVVLCVVLVAHLVRLCVLLVFDPDPLLVACVDPVNVVRLVSSVVSLVVQLVVCVPPDPVSNSSSVSSNVSSVVSNCVNVPD

Organism: NCBI:txid708437